Protein AF-A0A8J2VMA1-F1 (afdb_monomer_lite)

Foldseek 3Di:
DWWFQDPVRDIDDWDWDFDDWDDDPNFIWTWTQTPVVRGIDIGTPVRTHPDDDDPDDDD

Radius of gyration: 11.15 Å; chains: 1; bounding box: 21×24×31 Å

Sequence (59 aa):
MFDYINSNNEKSTRRVLPVKKLFKDKAWYLDGYCLDKQADRLFKINRMSNLLETSEALE

Structure (mmCIF, N/CA/C/O backbone):
data_AF-A0A8J2VMA1-F1
#
_entry.id   AF-A0A8J2VMA1-F1
#
loop_
_atom_site.group_PDB
_atom_site.id
_atom_site.type_symbol
_atom_site.label_atom_id
_atom_site.label_alt_id
_atom_site.label_comp_id
_atom_site.label_asym_id
_atom_site.label_entity_id
_atom_site.label_seq_id
_atom_site.pdbx_PDB_ins_code
_atom_site.Cartn_x
_atom_site.Cartn_y
_atom_site.Cartn_z
_atom_site.occupancy
_atom_site.B_iso_or_equiv
_atom_site.auth_seq_id
_atom_site.auth_comp_id
_atom_site.auth_asym_id
_atom_site.auth_atom_id
_atom_site.pdbx_PDB_model_num
ATOM 1 N N . MET A 1 1 ? 3.051 1.227 10.017 1.00 95.75 1 MET A N 1
ATOM 2 C CA . MET A 1 1 ? 2.787 2.352 9.081 1.00 95.75 1 MET A CA 1
ATOM 3 C C . MET A 1 1 ? 3.882 2.467 8.014 1.00 95.75 1 MET A C 1
ATOM 5 O O . MET A 1 1 ? 4.964 1.929 8.208 1.00 95.75 1 MET A O 1
ATOM 9 N N . PHE A 1 2 ? 3.627 3.169 6.907 1.00 98.19 2 PHE A N 1
ATOM 10 C CA . PHE A 1 2 ? 4.638 3.523 5.895 1.00 98.19 2 PHE A CA 1
ATOM 11 C C . PHE A 1 2 ? 4.212 4.748 5.076 1.00 98.19 2 PHE A C 1
ATOM 13 O O . PHE A 1 2 ? 3.022 5.044 4.984 1.00 98.19 2 PHE A O 1
ATOM 20 N N . ASP A 1 3 ? 5.154 5.413 4.414 1.00 98.44 3 ASP A N 1
ATOM 21 C CA . ASP A 1 3 ? 4.852 6.410 3.386 1.00 98.44 3 ASP A CA 1
ATOM 22 C C . ASP A 1 3 ? 4.575 5.740 2.043 1.00 98.44 3 ASP A C 1
ATOM 24 O O . ASP A 1 3 ? 5.218 4.755 1.674 1.00 98.44 3 ASP A O 1
ATOM 28 N N . TYR A 1 4 ? 3.615 6.284 1.298 1.00 98.31 4 TYR A N 1
ATOM 29 C CA . TYR A 1 4 ? 3.183 5.736 0.021 1.00 98.31 4 TYR A CA 1
ATOM 30 C C . TYR A 1 4 ? 2.959 6.826 -1.020 1.00 98.31 4 TYR A C 1
ATOM 32 O O . TYR A 1 4 ? 2.286 7.826 -0.753 1.00 98.31 4 TYR A O 1
ATOM 40 N N . ILE A 1 5 ? 3.467 6.590 -2.230 1.00 98.38 5 ILE A N 1
ATOM 41 C CA . ILE A 1 5 ? 3.191 7.423 -3.405 1.00 98.38 5 ILE A CA 1
ATOM 42 C C . ILE A 1 5 ? 2.104 6.750 -4.244 1.00 98.38 5 ILE A C 1
ATOM 44 O O . ILE A 1 5 ? 2.275 5.621 -4.715 1.00 98.38 5 ILE A O 1
ATOM 48 N N . ASN A 1 6 ? 0.961 7.412 -4.429 1.00 95.94 6 ASN A N 1
ATOM 49 C CA . ASN A 1 6 ? -0.141 6.848 -5.212 1.00 95.94 6 ASN A CA 1
ATOM 50 C C . ASN A 1 6 ? 0.083 6.990 -6.736 1.00 95.94 6 ASN A C 1
ATOM 52 O O . ASN A 1 6 ? 1.137 7.419 -7.199 1.00 95.94 6 ASN A O 1
ATOM 56 N N . SER A 1 7 ? -0.894 6.575 -7.549 1.00 94.38 7 SER A N 1
ATOM 57 C CA . SER A 1 7 ? -0.830 6.700 -9.017 1.00 94.38 7 SER A CA 1
ATOM 58 C C . SER A 1 7 ? -0.782 8.143 -9.518 1.00 94.38 7 SER A C 1
ATOM 60 O O . SER A 1 7 ? -0.272 8.368 -10.608 1.00 94.38 7 SER A O 1
ATOM 62 N N . ASN A 1 8 ? -1.274 9.091 -8.723 1.00 97.19 8 ASN A N 1
ATOM 63 C CA . ASN A 1 8 ? -1.274 10.520 -9.026 1.00 97.19 8 ASN A CA 1
ATOM 64 C C . ASN A 1 8 ? 0.000 11.211 -8.509 1.00 97.19 8 ASN A C 1
ATOM 66 O O . ASN A 1 8 ? 0.074 12.433 -8.488 1.00 97.19 8 ASN A O 1
ATOM 70 N N . ASN A 1 9 ? 1.005 10.433 -8.087 1.00 96.19 9 ASN A N 1
ATOM 71 C CA . ASN A 1 9 ? 2.258 10.915 -7.512 1.00 96.19 9 ASN A CA 1
ATOM 72 C C . ASN A 1 9 ? 2.102 11.664 -6.171 1.00 96.19 9 ASN A C 1
ATOM 74 O O . ASN A 1 9 ? 3.016 12.361 -5.729 1.00 96.19 9 ASN A O 1
ATOM 78 N N . GLU A 1 10 ? 0.966 11.493 -5.490 1.00 97.81 10 GLU A N 1
ATOM 79 C CA . GLU A 1 10 ? 0.697 12.112 -4.192 1.00 97.81 10 GLU A CA 1
ATOM 80 C C . GLU A 1 10 ? 1.284 11.256 -3.069 1.00 97.81 10 GLU A C 1
ATOM 82 O O . GLU A 1 10 ? 1.036 10.045 -2.985 1.00 97.81 10 GLU A O 1
ATOM 87 N N . LYS A 1 11 ? 2.050 11.904 -2.187 1.00 97.50 11 LYS A N 1
ATOM 88 C CA . LYS A 1 11 ? 2.634 11.286 -0.995 1.00 97.50 11 LYS A CA 1
ATOM 89 C C . LYS A 1 11 ? 1.654 11.326 0.160 1.00 97.50 11 LYS A C 1
ATOM 91 O O . LYS A 1 11 ? 1.002 12.337 0.400 1.00 97.50 11 LYS A O 1
ATOM 96 N N . SER A 1 12 ? 1.583 10.235 0.907 1.00 97.31 12 SER A N 1
ATOM 97 C CA . SER A 1 12 ? 0.851 10.208 2.171 1.00 97.31 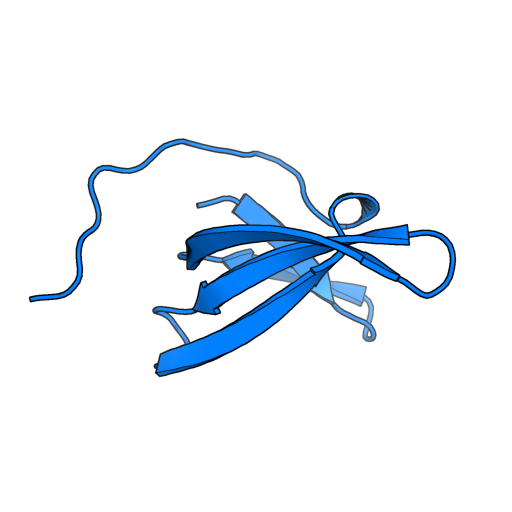12 SER A CA 1
ATOM 98 C C . SER A 1 12 ? 1.254 9.005 3.009 1.00 97.31 12 SER A C 1
ATOM 100 O O . SER A 1 12 ? 1.610 7.958 2.467 1.00 97.31 12 SER A O 1
ATOM 102 N N . THR A 1 13 ? 1.163 9.147 4.325 1.00 97.62 13 THR A N 1
ATOM 103 C CA . THR A 1 13 ? 1.395 8.048 5.260 1.00 97.62 13 THR A CA 1
ATOM 104 C C . THR A 1 13 ? 0.180 7.119 5.280 1.00 97.62 13 THR A C 1
ATOM 106 O O . THR A 1 13 ? -0.965 7.534 5.058 1.00 97.62 1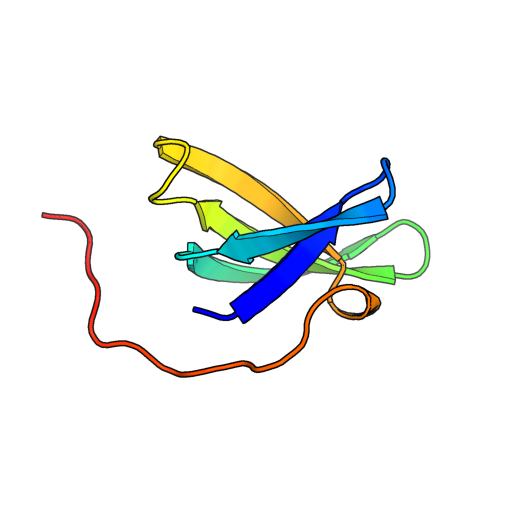3 THR A O 1
ATOM 109 N N . ARG A 1 14 ? 0.435 5.827 5.458 1.00 97.00 14 ARG A N 1
ATOM 110 C CA . ARG A 1 14 ? -0.560 4.760 5.485 1.00 97.00 14 ARG A CA 1
ATOM 111 C C . ARG A 1 14 ? -0.397 3.935 6.743 1.00 97.00 14 ARG A C 1
ATOM 113 O O . ARG A 1 14 ? 0.677 3.387 7.013 1.00 97.00 14 ARG A O 1
ATOM 120 N N . ARG A 1 15 ? -1.500 3.808 7.470 1.00 97.00 15 ARG A N 1
ATOM 121 C CA . ARG A 1 15 ? -1.642 2.870 8.580 1.00 97.00 15 ARG A CA 1
ATOM 122 C C . ARG A 1 15 ? -2.442 1.678 8.088 1.00 97.00 15 ARG A C 1
ATOM 124 O O . ARG A 1 15 ? -3.539 1.822 7.543 1.00 97.00 15 ARG A O 1
ATOM 131 N N . VAL A 1 16 ? -1.810 0.514 8.149 1.00 96.69 16 VAL A N 1
ATOM 132 C CA . VAL A 1 16 ? -2.290 -0.700 7.495 1.00 96.69 16 VAL A CA 1
ATOM 133 C C . VAL A 1 16 ? -2.027 -1.869 8.415 1.00 96.69 16 VAL A C 1
ATOM 135 O O . VAL A 1 16 ? -0.910 -2.008 8.913 1.00 96.69 16 VAL A O 1
ATOM 138 N N . LEU A 1 17 ? -3.036 -2.717 8.569 1.00 96.75 17 LEU A N 1
ATOM 139 C CA . LEU A 1 17 ? -2.878 -4.038 9.152 1.00 96.75 17 LEU A CA 1
ATOM 140 C C . LEU A 1 17 ? -2.495 -5.003 8.029 1.00 96.75 17 LEU A C 1
ATOM 142 O O . LEU A 1 17 ? -3.313 -5.255 7.136 1.00 96.75 17 LEU A O 1
ATOM 146 N N . PRO A 1 18 ? -1.236 -5.468 7.995 1.00 95.81 18 PRO A N 1
ATOM 147 C CA . PRO A 1 18 ? -0.755 -6.309 6.914 1.00 95.81 18 PRO A CA 1
ATOM 148 C C . PRO A 1 18 ? -1.408 -7.691 7.001 1.00 95.81 18 PRO A C 1
ATOM 150 O O . PRO A 1 18 ? -1.380 -8.328 8.048 1.00 95.81 18 PRO A O 1
ATOM 153 N N . VAL A 1 19 ? -1.964 -8.169 5.888 1.00 95.81 19 VAL A N 1
ATOM 154 C CA . VAL A 1 19 ? -2.595 -9.496 5.808 1.00 95.81 19 VAL A CA 1
ATOM 155 C C . VAL A 1 19 ? -1.647 -10.485 5.142 1.00 95.81 19 VAL A C 1
ATOM 157 O O . VAL A 1 19 ? -1.329 -11.533 5.698 1.00 95.81 19 VAL A O 1
ATOM 160 N N . LYS A 1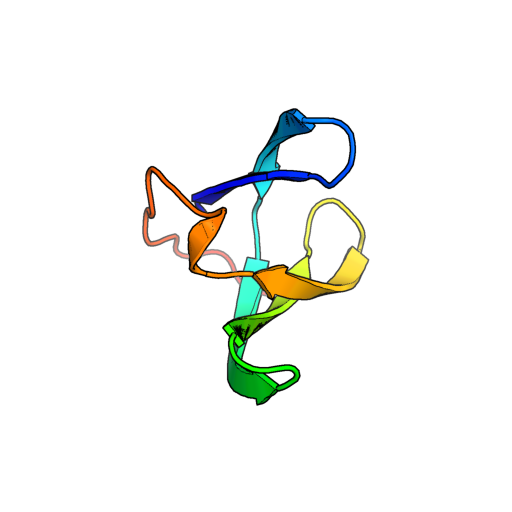 20 ? -1.169 -10.163 3.936 1.00 96.50 20 LYS A N 1
ATOM 161 C CA . LYS A 1 20 ? -0.246 -11.027 3.189 1.00 96.50 20 LYS A CA 1
ATOM 162 C C . LYS A 1 20 ? 0.537 -10.253 2.141 1.00 96.50 20 LYS A C 1
ATOM 164 O O . LYS A 1 20 ? 0.107 -9.220 1.635 1.00 96.50 20 LYS A O 1
ATOM 169 N N . LYS A 1 21 ? 1.675 -10.815 1.749 1.00 96.56 21 LYS A N 1
ATOM 170 C CA . LYS A 1 21 ? 2.412 -10.402 0.553 1.00 96.56 21 LYS A CA 1
ATOM 171 C C . LYS A 1 21 ? 1.999 -11.283 -0.624 1.00 96.56 21 LYS A C 1
ATOM 173 O O . LYS A 1 21 ? 1.931 -12.501 -0.476 1.00 96.56 21 LYS A O 1
ATOM 178 N N . LEU A 1 22 ? 1.795 -10.690 -1.799 1.00 97.25 22 LEU A N 1
ATOM 179 C CA . LEU A 1 22 ? 1.503 -11.433 -3.029 1.00 97.25 22 LEU A CA 1
ATOM 180 C C . LEU A 1 22 ? 2.246 -10.868 -4.242 1.00 97.25 22 LEU A C 1
ATOM 182 O O . LEU A 1 22 ? 2.575 -9.682 -4.290 1.00 97.25 22 LEU A O 1
ATOM 186 N N . PHE A 1 23 ? 2.506 -11.732 -5.223 1.00 97.38 23 PHE A N 1
ATOM 187 C CA . PHE A 1 23 ? 3.101 -11.361 -6.504 1.00 97.38 23 PHE A CA 1
ATOM 188 C C . PHE A 1 23 ? 2.034 -11.412 -7.601 1.00 97.38 23 PHE A C 1
ATOM 190 O O . PHE A 1 23 ? 1.405 -12.449 -7.805 1.00 97.38 23 PHE A O 1
ATOM 197 N N . LYS A 1 24 ? 1.817 -10.292 -8.295 1.00 94.62 24 LYS A N 1
ATOM 198 C CA . LYS A 1 24 ? 0.851 -10.156 -9.399 1.00 94.62 24 LYS A CA 1
ATOM 199 C C . LYS A 1 24 ? 1.358 -9.098 -10.379 1.00 94.62 24 LYS A C 1
ATOM 201 O O . LYS A 1 24 ? 2.062 -8.184 -9.969 1.00 94.62 24 LYS A O 1
ATOM 206 N N . ASP A 1 25 ? 1.040 -9.207 -11.668 1.00 94.88 25 ASP A N 1
ATOM 207 C CA . ASP A 1 25 ? 1.389 -8.200 -12.689 1.00 94.88 25 ASP A CA 1
ATOM 208 C C . ASP A 1 25 ? 2.866 -7.760 -12.637 1.00 94.88 25 ASP A C 1
ATOM 210 O O . ASP A 1 25 ? 3.193 -6.576 -12.727 1.00 94.88 25 ASP A O 1
ATOM 214 N N . LYS A 1 26 ? 3.766 -8.737 -12.443 1.00 96.50 26 LYS A N 1
ATOM 215 C CA . LYS A 1 26 ? 5.225 -8.555 -12.335 1.00 96.50 26 LYS A CA 1
ATOM 216 C C . LYS A 1 26 ? 5.683 -7.641 -11.183 1.00 96.50 26 LYS A C 1
ATOM 218 O O . LYS A 1 26 ? 6.777 -7.084 -11.244 1.00 96.50 26 LYS A O 1
ATOM 223 N N . ALA A 1 27 ? 4.882 -7.484 -10.130 1.00 97.50 27 ALA A N 1
ATOM 224 C CA . ALA A 1 27 ? 5.228 -6.683 -8.961 1.00 97.50 27 ALA A CA 1
ATOM 225 C C . ALA A 1 27 ? 4.795 -7.351 -7.648 1.00 97.50 27 ALA A C 1
ATOM 227 O O . ALA A 1 27 ? 3.843 -8.132 -7.596 1.00 97.50 27 ALA A O 1
ATOM 228 N N . TRP A 1 28 ? 5.498 -7.008 -6.569 1.00 98.12 28 TRP A N 1
ATOM 229 C CA . TRP A 1 28 ? 5.120 -7.389 -5.213 1.00 98.12 28 TRP A CA 1
ATOM 230 C C . TRP A 1 28 ? 4.154 -6.371 -4.609 1.00 98.12 28 TRP A C 1
ATOM 232 O O . TRP A 1 28 ? 4.397 -5.160 -4.661 1.00 98.12 28 TRP A O 1
ATOM 242 N N . TYR A 1 29 ? 3.088 -6.879 -4.000 1.00 98.19 29 TYR A N 1
ATOM 243 C CA . TYR A 1 29 ? 2.086 -6.098 -3.289 1.00 98.19 29 TYR A CA 1
ATOM 244 C C . TYR A 1 29 ? 1.982 -6.560 -1.840 1.00 98.19 29 TYR A C 1
ATOM 246 O O . TYR A 1 29 ? 2.105 -7.753 -1.545 1.00 98.19 29 TYR A O 1
ATOM 254 N N . LEU A 1 30 ? 1.713 -5.604 -0.961 1.00 98.00 30 LEU A N 1
ATOM 255 C CA . LEU A 1 30 ? 1.158 -5.839 0.358 1.00 98.00 30 LEU A CA 1
ATOM 256 C C . LEU A 1 30 ? -0.365 -5.730 0.256 1.00 98.00 30 LEU A C 1
ATOM 258 O O . LEU A 1 30 ? -0.882 -4.693 -0.158 1.00 98.00 30 LEU A O 1
ATOM 262 N N . ASP A 1 31 ? -1.052 -6.802 0.620 1.00 97.69 31 ASP A N 1
ATOM 263 C CA . ASP A 1 31 ? -2.483 -6.804 0.896 1.00 97.69 31 ASP A CA 1
ATOM 264 C C . ASP A 1 31 ? -2.696 -6.509 2.379 1.00 97.69 31 ASP A C 1
ATOM 266 O O . ASP A 1 31 ? -1.997 -7.069 3.235 1.00 97.69 31 ASP A O 1
ATOM 270 N N . GLY A 1 32 ? -3.620 -5.607 2.685 1.00 96.88 32 GLY A N 1
ATOM 271 C CA . GLY A 1 32 ? -3.889 -5.220 4.058 1.00 96.88 32 GLY A CA 1
ATOM 272 C C . GLY A 1 32 ? -5.061 -4.266 4.212 1.00 96.88 32 GLY A C 1
ATOM 273 O O . GLY A 1 32 ? -5.442 -3.542 3.287 1.00 96.88 32 GLY A O 1
ATOM 274 N N . TYR A 1 33 ? -5.595 -4.235 5.427 1.00 97.06 33 TYR A N 1
ATOM 275 C CA . TYR A 1 33 ? -6.694 -3.355 5.789 1.00 97.06 33 TYR A CA 1
ATOM 276 C C . TYR A 1 33 ? -6.161 -1.957 6.107 1.00 97.06 33 TYR A C 1
ATOM 278 O O . TYR A 1 33 ? -5.367 -1.771 7.032 1.00 97.06 33 TYR A O 1
ATOM 286 N N . CYS A 1 34 ? -6.561 -0.963 5.316 1.00 96.38 34 CYS A N 1
ATOM 287 C CA . CYS A 1 34 ? -6.138 0.421 5.487 1.00 96.38 34 CYS A CA 1
ATOM 288 C C . CYS A 1 34 ? -7.015 1.114 6.529 1.00 96.38 34 CYS A C 1
ATOM 290 O O . CYS A 1 34 ? -8.181 1.399 6.257 1.00 96.38 34 CYS A O 1
ATOM 292 N N . LEU A 1 35 ? -6.437 1.453 7.683 1.00 95.00 35 LEU A N 1
ATOM 293 C CA . LEU A 1 35 ? -7.157 2.076 8.798 1.00 95.00 35 LEU A CA 1
ATOM 294 C C . LEU A 1 35 ? -7.714 3.455 8.423 1.00 95.00 35 LEU A C 1
ATOM 296 O O . LEU A 1 35 ? -8.841 3.785 8.772 1.00 95.00 35 LEU A O 1
ATOM 300 N N . ASP A 1 36 ? -6.973 4.226 7.622 1.00 93.31 36 ASP A N 1
ATOM 301 C CA . ASP A 1 36 ? -7.378 5.578 7.207 1.00 93.31 36 ASP A CA 1
ATOM 302 C C . ASP A 1 36 ? -8.562 5.585 6.224 1.00 93.31 36 ASP A C 1
ATOM 304 O O . ASP A 1 36 ? -9.209 6.611 6.014 1.00 93.31 36 ASP A O 1
ATOM 308 N N . LYS A 1 37 ? -8.812 4.457 5.551 1.00 95.50 37 LYS A N 1
ATOM 309 C CA . LYS A 1 37 ? -9.880 4.312 4.551 1.00 95.50 37 LYS A CA 1
ATOM 310 C C . LYS A 1 37 ? -10.923 3.271 4.932 1.00 95.50 37 LYS A C 1
ATOM 312 O O . LYS A 1 37 ? -11.872 3.119 4.172 1.00 95.50 37 LYS A O 1
ATOM 317 N N . GLN A 1 38 ? -10.725 2.587 6.059 1.00 95.69 38 GLN A N 1
ATOM 318 C CA . GLN A 1 38 ? -11.572 1.511 6.566 1.00 95.69 38 GLN A CA 1
ATOM 319 C C . GLN A 1 38 ? -11.943 0.494 5.476 1.00 95.69 38 GLN A C 1
ATOM 321 O O . GLN A 1 38 ? -13.109 0.180 5.254 1.00 95.69 38 GLN A O 1
ATOM 326 N N . ALA A 1 39 ? -10.935 0.045 4.725 1.00 97.12 39 ALA A N 1
ATOM 327 C CA . ALA A 1 39 ? -11.126 -0.868 3.603 1.00 97.12 39 ALA A CA 1
ATOM 328 C C . ALA A 1 39 ? -9.855 -1.663 3.289 1.00 97.12 39 ALA A C 1
ATOM 330 O O . ALA A 1 39 ? -8.739 -1.152 3.448 1.00 97.12 39 ALA A O 1
ATOM 331 N N . ASP A 1 40 ? -10.035 -2.863 2.741 1.00 96.88 40 ASP A N 1
ATOM 332 C CA . ASP A 1 40 ? -8.954 -3.669 2.173 1.00 96.88 40 ASP A CA 1
ATOM 333 C C . ASP A 1 40 ? -8.343 -2.986 0.949 1.00 96.88 40 ASP A C 1
ATOM 335 O O . ASP A 1 40 ? -9.044 -2.471 0.067 1.00 96.88 40 ASP A O 1
ATOM 339 N N . ARG A 1 41 ? -7.009 -2.945 0.892 1.00 96.94 41 ARG A N 1
ATOM 340 C CA . ARG A 1 41 ? -6.267 -2.297 -0.192 1.00 96.94 41 ARG A CA 1
ATOM 341 C C . ARG A 1 41 ? -4.983 -3.042 -0.524 1.00 96.94 41 ARG A C 1
ATOM 343 O O . ARG A 1 41 ? -4.288 -3.561 0.341 1.00 96.94 41 ARG A O 1
ATOM 350 N N . LEU A 1 42 ? -4.620 -2.974 -1.804 1.00 97.06 42 LEU A N 1
ATOM 351 C CA . LEU A 1 42 ? -3.325 -3.419 -2.303 1.00 97.06 42 LEU A CA 1
ATOM 352 C C . LEU A 1 42 ? -2.358 -2.238 -2.414 1.00 97.06 42 LEU A C 1
ATOM 354 O O . LEU A 1 42 ? -2.648 -1.230 -3.064 1.00 97.06 42 LEU A O 1
ATOM 358 N N . PHE A 1 43 ? -1.169 -2.403 -1.846 1.00 97.62 43 PHE A N 1
ATOM 359 C CA . PHE A 1 43 ? -0.082 -1.430 -1.898 1.00 97.62 43 PHE A CA 1
ATOM 360 C C . PHE A 1 43 ? 1.106 -2.035 -2.640 1.00 97.62 43 PHE A C 1
ATOM 362 O O . PHE A 1 43 ? 1.594 -3.099 -2.267 1.00 97.62 43 PHE A O 1
ATOM 369 N N . LYS A 1 44 ? 1.596 -1.379 -3.699 1.00 97.75 44 LYS A N 1
ATOM 370 C CA . LYS A 1 44 ? 2.822 -1.827 -4.378 1.00 97.75 44 LYS A CA 1
ATOM 371 C C . LYS A 1 44 ? 4.019 -1.594 -3.466 1.00 97.75 44 LYS A C 1
ATOM 373 O O . LYS A 1 44 ? 4.283 -0.451 -3.103 1.00 97.75 44 LYS A O 1
ATOM 378 N N . ILE A 1 45 ? 4.786 -2.640 -3.169 1.00 97.81 45 ILE A N 1
ATOM 379 C CA . ILE A 1 45 ? 5.920 -2.541 -2.235 1.00 97.81 45 ILE A CA 1
ATOM 380 C C . ILE A 1 45 ? 6.977 -1.549 -2.735 1.00 97.81 45 ILE A C 1
ATOM 382 O O . ILE A 1 45 ? 7.520 -0.779 -1.955 1.00 97.81 45 ILE A O 1
ATOM 386 N N . ASN A 1 46 ? 7.210 -1.479 -4.046 1.00 97.00 46 ASN A N 1
ATOM 387 C CA . ASN A 1 46 ? 8.173 -0.537 -4.625 1.00 97.00 46 ASN A CA 1
ATOM 388 C C . ASN A 1 46 ? 7.747 0.945 -4.562 1.00 97.00 46 ASN A C 1
ATOM 390 O O . ASN A 1 46 ? 8.511 1.807 -4.986 1.00 97.00 46 ASN A O 1
ATOM 394 N N . ARG A 1 47 ? 6.535 1.248 -4.080 1.00 97.69 47 ARG A N 1
ATOM 395 C CA . ARG A 1 47 ? 6.042 2.614 -3.832 1.00 97.69 47 ARG A CA 1
ATOM 396 C C . ARG A 1 47 ? 5.995 2.960 -2.343 1.00 97.69 47 ARG A C 1
ATOM 398 O O . ARG A 1 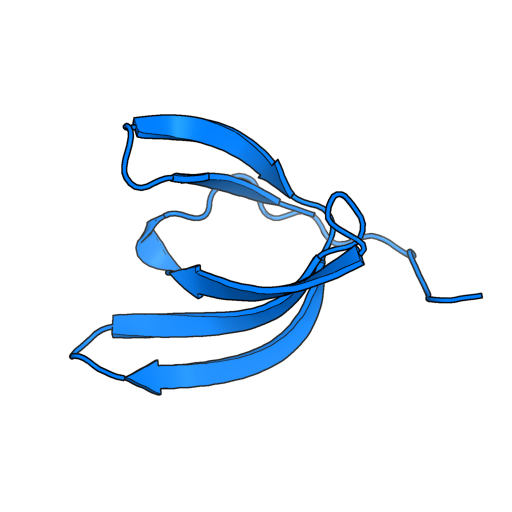47 ? 5.487 4.025 -1.995 1.00 97.69 47 ARG A O 1
ATOM 405 N N . MET A 1 48 ? 6.474 2.055 -1.489 1.00 98.00 48 MET A N 1
ATOM 406 C CA . MET A 1 48 ? 6.528 2.223 -0.042 1.00 98.00 48 MET A CA 1
ATOM 407 C C . MET A 1 48 ? 7.910 2.722 0.388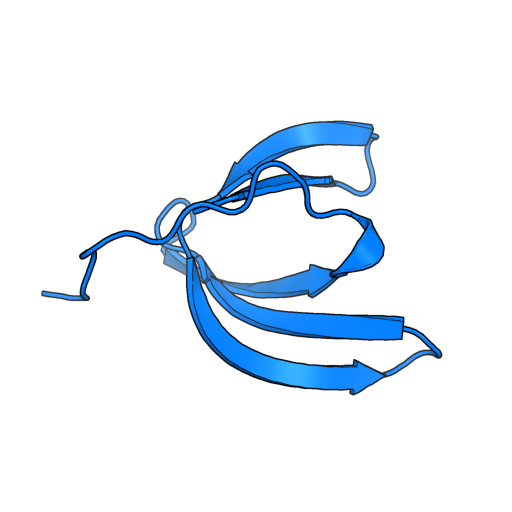 1.00 98.00 48 MET A C 1
ATOM 409 O O . MET A 1 48 ? 8.932 2.266 -0.124 1.00 98.00 48 MET A O 1
ATOM 413 N N . SER A 1 49 ? 7.937 3.626 1.360 1.00 98.38 49 SER A N 1
ATOM 414 C CA . SER A 1 49 ? 9.155 4.109 2.020 1.00 98.38 49 SER A CA 1
ATOM 415 C C . SER A 1 49 ? 8.894 4.357 3.505 1.00 98.38 49 SER A C 1
ATOM 417 O O . SER A 1 49 ? 7.741 4.370 3.929 1.00 98.38 49 SER A O 1
ATOM 419 N N . ASN A 1 50 ? 9.950 4.561 4.300 1.00 97.88 50 ASN A N 1
ATOM 420 C CA . ASN A 1 50 ? 9.843 4.898 5.728 1.00 97.88 50 ASN A CA 1
ATOM 421 C C . ASN A 1 50 ? 8.942 3.920 6.508 1.00 97.88 50 ASN A C 1
ATOM 423 O O . ASN A 1 50 ? 8.035 4.322 7.234 1.00 97.88 50 ASN A O 1
ATOM 427 N N . LEU A 1 51 ? 9.154 2.617 6.294 1.00 96.75 51 LEU A N 1
ATOM 428 C CA . LEU A 1 51 ? 8.410 1.569 6.988 1.00 96.75 51 LEU A CA 1
ATOM 429 C C . LEU A 1 51 ? 8.724 1.619 8.487 1.00 96.75 51 LEU A C 1
ATOM 431 O O . LEU A 1 51 ? 9.888 1.552 8.878 1.00 96.75 51 LEU A O 1
ATOM 435 N N . LEU A 1 52 ? 7.677 1.689 9.305 1.00 96.56 52 LEU A N 1
ATOM 436 C CA . LEU A 1 52 ? 7.761 1.669 10.761 1.00 96.56 52 LEU A CA 1
ATOM 437 C C . LEU A 1 52 ? 6.732 0.686 11.317 1.00 96.56 52 LEU A C 1
ATOM 439 O O . LEU A 1 52 ? 5.551 0.748 10.967 1.00 96.56 52 LEU A O 1
ATOM 443 N N . GLU A 1 53 ? 7.173 -0.220 12.180 1.00 93.69 53 GLU A N 1
ATOM 444 C CA . GLU A 1 53 ? 6.288 -1.125 12.908 1.00 93.69 53 GLU A CA 1
ATOM 445 C C . GLU A 1 53 ? 5.496 -0.359 13.976 1.00 93.69 53 GLU A C 1
ATOM 447 O O . GLU A 1 53 ? 6.012 0.555 14.618 1.00 93.69 53 GLU A O 1
ATOM 452 N N . THR A 1 54 ? 4.217 -0.695 14.131 1.00 92.06 54 THR A N 1
ATOM 453 C CA . THR A 1 54 ? 3.280 -0.017 15.036 1.00 92.06 54 THR A CA 1
ATOM 454 C C . THR A 1 54 ? 2.429 -1.054 15.756 1.00 92.06 54 THR A C 1
ATOM 456 O O . THR A 1 54 ? 2.043 -2.046 15.146 1.00 92.06 54 THR A O 1
ATOM 459 N N . SER A 1 55 ? 2.073 -0.807 17.016 1.00 88.94 55 SER A N 1
ATOM 460 C CA . SER A 1 55 ? 1.228 -1.695 17.833 1.00 88.94 55 SER A CA 1
ATOM 461 C C . SER A 1 55 ? -0.281 -1.475 17.625 1.00 88.94 55 SER A C 1
ATOM 463 O O . SER A 1 55 ? -1.060 -1.630 18.560 1.00 88.94 55 SER A O 1
ATOM 465 N N . GLU A 1 56 ? -0.700 -1.042 16.433 1.00 81.50 56 GLU A N 1
ATOM 466 C CA . GLU A 1 56 ? -2.118 -0.816 16.117 1.00 81.50 56 GLU A CA 1
ATOM 467 C C . GLU A 1 56 ? -2.838 -2.156 15.880 1.00 81.50 56 GLU A C 1
ATOM 469 O O . GLU A 1 56 ? -2.315 -3.029 15.188 1.00 81.50 56 GLU A O 1
ATOM 474 N N . ALA A 1 57 ? -4.051 -2.300 16.421 1.00 76.38 57 ALA A N 1
ATOM 475 C CA . ALA A 1 57 ? -4.939 -3.450 16.237 1.00 76.38 57 ALA A CA 1
ATOM 476 C C . ALA A 1 57 ? -6.368 -2.967 15.918 1.00 76.38 57 ALA A C 1
ATOM 478 O O . ALA A 1 57 ? -6.699 -1.815 16.198 1.00 76.38 57 ALA A O 1
ATOM 479 N N . LEU A 1 58 ? -7.201 -3.820 15.306 1.00 75.00 58 LEU A N 1
ATOM 480 C CA . LEU A 1 58 ? -8.647 -3.558 15.232 1.00 75.00 58 LEU A CA 1
ATOM 481 C C . LEU A 1 58 ? -9.235 -3.766 16.628 1.00 75.00 58 LEU A C 1
ATOM 483 O O . LEU A 1 58 ? -8.963 -4.802 17.237 1.00 75.00 58 LEU A O 1
ATOM 487 N N . GLU A 1 59 ? -10.004 -2.790 17.108 1.00 63.41 59 GLU A N 1
ATOM 488 C CA . GLU A 1 59 ? -10.912 -2.965 18.2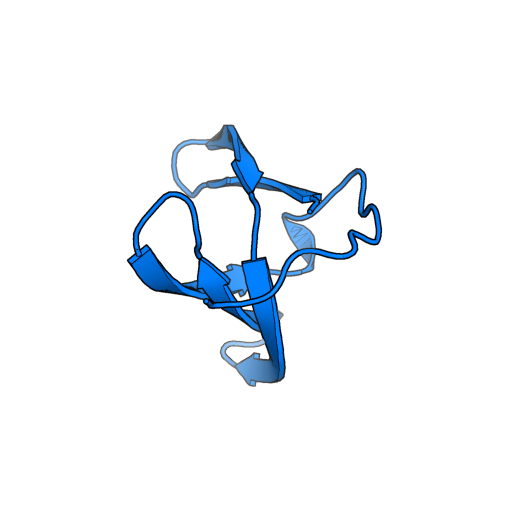51 1.00 63.41 59 GLU A CA 1
ATOM 489 C C . GLU A 1 59 ? -12.169 -3.742 17.843 1.00 63.41 59 GLU A C 1
ATOM 491 O O . GLU A 1 59 ? -12.634 -3.555 16.690 1.00 63.41 59 GLU A O 1
#

pLDDT: mean 95.08, std 6.14, range [63.41, 98.44]

InterPro domains:
  IPR026881 WYL domain [PF13280] (2-51)

Secondary structure (DSSP, 8-state):
-EEEE-TT--EEEE-EEEEEEEEETTEEEEEEEETTTTEEEEEEGGGEES---------

Organism: NCBI:txid1707096